Protein AF-A0A3D4U5D6-F1 (afdb_monomer_lite)

Foldseek 3Di:
DQVVCCVVPNDPQEAEQEAQPDDVPRPDGDPVNVVSNLVVLLCVLVVHRHDYDYDPNRVPDDDPDSVVVNVPDDDDDPPDDDDDD

pLDDT: mean 87.45, std 9.41, range [58.94, 95.69]

Structure (mmCIF, N/CA/C/O backbone):
data_AF-A0A3D4U5D6-F1
#
_entry.id   AF-A0A3D4U5D6-F1
#
loop_
_atom_site.group_PDB
_atom_site.id
_atom_site.type_symbol
_atom_site.label_atom_id
_atom_site.label_alt_id
_atom_site.label_comp_id
_atom_site.label_asym_id
_atom_site.label_entity_id
_atom_site.label_seq_id
_atom_site.pdbx_PDB_ins_code
_atom_site.Cartn_x
_atom_site.Cartn_y
_atom_site.Cartn_z
_atom_site.occupancy
_atom_site.B_iso_or_equiv
_atom_site.auth_seq_id
_atom_site.auth_comp_id
_atom_site.auth_asym_id
_atom_site.auth_atom_id
_atom_site.pdbx_PDB_model_num
ATOM 1 N N . ILE A 1 1 ? 5.312 5.631 -16.552 1.00 85.88 1 ILE A N 1
ATOM 2 C CA . ILE A 1 1 ? 3.992 5.053 -16.189 1.00 85.88 1 ILE A CA 1
ATOM 3 C C . ILE A 1 1 ? 3.483 5.640 -14.883 1.00 85.88 1 ILE A C 1
ATOM 5 O O . ILE A 1 1 ? 2.443 6.272 -14.923 1.00 85.88 1 ILE A O 1
ATOM 9 N N . TYR A 1 2 ? 4.181 5.472 -13.750 1.00 90.06 2 TYR A N 1
ATOM 10 C CA . TYR A 1 2 ? 3.744 6.080 -12.483 1.00 90.06 2 TYR A CA 1
ATOM 11 C C . TYR A 1 2 ? 3.613 7.604 -12.584 1.00 90.06 2 TYR A C 1
ATOM 13 O O . TYR A 1 2 ? 2.511 8.116 -12.434 1.00 90.06 2 TYR A O 1
ATOM 21 N N . GLU A 1 3 ? 4.688 8.298 -12.963 1.00 92.31 3 GLU A N 1
ATOM 22 C CA . GLU A 1 3 ? 4.680 9.760 -13.135 1.00 92.31 3 GLU A CA 1
ATOM 23 C C . GLU A 1 3 ? 3.612 10.240 -14.128 1.00 92.31 3 GLU A C 1
ATOM 25 O O . GLU A 1 3 ? 2.911 11.219 -13.879 1.00 92.31 3 GLU A O 1
ATOM 30 N N . ASP A 1 4 ? 3.431 9.508 -15.231 1.00 93.81 4 ASP A N 1
ATOM 31 C CA . ASP A 1 4 ? 2.421 9.829 -16.241 1.00 93.81 4 ASP A CA 1
ATOM 32 C C . ASP A 1 4 ? 1.007 9.745 -15.649 1.00 93.81 4 ASP A C 1
ATOM 34 O O . ASP A 1 4 ? 0.202 10.658 -15.816 1.00 93.81 4 ASP A O 1
ATOM 38 N N . LEU A 1 5 ? 0.701 8.669 -14.916 1.00 92.62 5 LEU A N 1
ATOM 39 C CA . LEU A 1 5 ? -0.610 8.486 -14.296 1.00 92.62 5 LEU A CA 1
ATOM 40 C C . LEU A 1 5 ? -0.849 9.500 -13.174 1.00 92.62 5 LEU A C 1
ATOM 42 O O . LEU A 1 5 ? -1.945 10.050 -13.099 1.00 92.62 5 LEU A O 1
ATOM 46 N N . VAL A 1 6 ? 0.168 9.801 -12.361 1.00 93.69 6 VAL A N 1
ATOM 47 C CA . VAL A 1 6 ? 0.098 10.855 -11.334 1.00 93.69 6 VAL A CA 1
ATOM 48 C C . VAL A 1 6 ? -0.217 12.204 -11.970 1.00 93.69 6 VAL A C 1
ATOM 50 O O . VAL A 1 6 ? -1.077 12.931 -11.475 1.00 93.69 6 VAL A O 1
ATOM 53 N N . THR A 1 7 ? 0.424 12.513 -13.095 1.00 93.38 7 THR A N 1
ATOM 54 C CA . THR A 1 7 ? 0.191 13.757 -13.833 1.00 93.38 7 THR A CA 1
ATOM 55 C C . THR A 1 7 ? -1.230 13.827 -14.401 1.00 93.38 7 THR A C 1
ATOM 57 O O . THR A 1 7 ? -1.843 14.893 -14.390 1.00 93.38 7 THR A O 1
ATOM 60 N N . LEU A 1 8 ? -1.769 12.708 -14.894 1.00 93.44 8 LEU A N 1
ATOM 61 C CA . LEU A 1 8 ? -3.060 12.672 -15.589 1.00 93.44 8 LEU A CA 1
ATOM 62 C C . LEU A 1 8 ? -4.275 12.540 -14.660 1.00 93.44 8 LEU A C 1
ATOM 64 O O . LEU A 1 8 ? -5.332 13.084 -14.974 1.00 93.44 8 LEU A O 1
ATOM 68 N N . LEU A 1 9 ? -4.151 11.801 -13.555 1.00 90.31 9 LEU A N 1
ATOM 69 C CA . LEU A 1 9 ? -5.268 11.440 -12.669 1.00 90.31 9 LEU A CA 1
ATOM 70 C C . LEU A 1 9 ? -5.146 12.042 -11.261 1.00 90.31 9 LEU A C 1
ATOM 72 O O . LEU A 1 9 ? -6.108 12.012 -10.496 1.00 90.31 9 LEU A O 1
ATOM 76 N N . GLY A 1 10 ? -3.988 12.612 -10.923 1.00 88.62 10 GLY A N 1
ATOM 77 C CA . GLY A 1 10 ? -3.685 13.130 -9.594 1.00 88.62 10 GLY A CA 1
ATOM 78 C C . GLY A 1 10 ? -3.100 12.066 -8.648 1.00 88.62 10 GLY A C 1
ATOM 79 O O . GLY A 1 10 ? -3.301 10.869 -8.835 1.00 88.62 10 GLY A O 1
ATOM 80 N N . PRO A 1 11 ? -2.369 12.482 -7.598 1.00 89.19 11 PRO A N 1
ATOM 81 C CA . PRO A 1 11 ? -1.578 11.570 -6.763 1.00 89.19 11 PRO A CA 1
ATOM 82 C C . PRO A 1 11 ? -2.369 10.848 -5.659 1.00 89.19 11 PRO A C 1
ATOM 84 O O . PRO A 1 11 ? -1.796 10.038 -4.941 1.00 89.19 11 PRO A O 1
ATOM 87 N N . GLN A 1 12 ? -3.647 11.175 -5.443 1.00 88.75 12 GLN A N 1
ATOM 88 C CA . GLN A 1 12 ? -4.384 10.735 -4.245 1.00 88.75 12 GLN A CA 1
ATOM 89 C C . GLN A 1 12 ? -4.604 9.214 -4.223 1.00 88.75 12 GLN A C 1
ATOM 91 O O . GLN A 1 12 ? -4.392 8.561 -3.194 1.00 88.75 12 GLN A O 1
ATOM 96 N N . ASP A 1 13 ? -4.937 8.659 -5.388 1.00 90.81 13 ASP A N 1
ATOM 97 C CA . ASP A 1 13 ? -5.335 7.259 -5.544 1.00 90.81 13 ASP A CA 1
ATOM 98 C C . ASP A 1 13 ? -4.301 6.434 -6.320 1.00 90.81 13 ASP A C 1
ATOM 100 O O . ASP A 1 13 ? -4.576 5.296 -6.693 1.00 90.81 13 ASP A O 1
ATOM 104 N N . ILE A 1 14 ? -3.108 6.983 -6.575 1.00 94.75 14 ILE A N 1
ATOM 105 C CA . ILE A 1 14 ? -2.028 6.281 -7.276 1.00 94.75 14 ILE A CA 1
ATOM 106 C C . ILE A 1 14 ? -0.914 5.964 -6.292 1.00 94.75 14 ILE A C 1
ATOM 108 O O . ILE A 1 14 ? -0.367 6.851 -5.644 1.00 94.75 14 ILE A O 1
ATOM 112 N N . GLU A 1 15 ? -0.553 4.689 -6.212 1.00 95.12 15 GLU A N 1
ATOM 113 C CA . GLU A 1 15 ? 0.492 4.204 -5.316 1.00 95.12 15 GLU A CA 1
ATOM 114 C C . GLU A 1 15 ? 1.476 3.299 -6.067 1.00 95.12 15 GLU A C 1
ATOM 116 O O . GLU A 1 15 ? 1.096 2.503 -6.934 1.00 95.12 15 GLU A O 1
ATOM 121 N N . LEU A 1 16 ? 2.759 3.400 -5.714 1.00 94.62 16 LEU A N 1
ATOM 122 C CA . LEU A 1 16 ? 3.812 2.520 -6.216 1.00 94.62 16 LEU A CA 1
ATOM 123 C C . LEU A 1 16 ? 4.090 1.427 -5.180 1.00 94.62 16 LEU A C 1
ATOM 125 O O . LEU A 1 16 ? 4.466 1.715 -4.047 1.00 94.62 16 LEU A O 1
ATOM 129 N N . PHE A 1 17 ? 3.947 0.162 -5.572 1.00 95.00 17 PHE A N 1
ATOM 130 C CA . PHE A 1 17 ? 4.372 -0.984 -4.770 1.00 95.00 17 PHE A CA 1
ATOM 131 C C . PHE A 1 17 ? 5.733 -1.479 -5.281 1.00 95.00 17 PHE A C 1
ATOM 133 O O . PHE A 1 17 ? 5.774 -2.184 -6.300 1.00 95.00 17 PHE A O 1
ATOM 140 N N . PRO A 1 18 ? 6.850 -1.109 -4.625 1.00 91.94 18 PRO A N 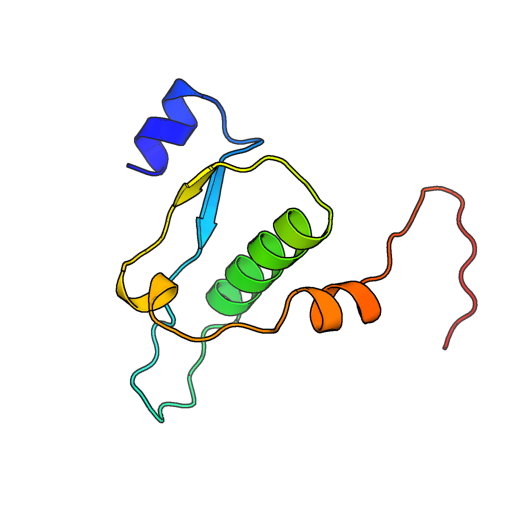1
ATOM 141 C CA . PRO A 1 18 ? 8.179 -1.396 -5.144 1.00 91.94 18 PRO A CA 1
ATOM 142 C C . PRO A 1 18 ? 8.528 -2.881 -5.016 1.00 91.94 18 PRO A C 1
ATOM 144 O O . PRO A 1 18 ? 7.980 -3.623 -4.186 1.00 91.94 18 PRO A O 1
ATOM 147 N N . ALA A 1 19 ? 9.464 -3.322 -5.857 1.00 88.62 19 ALA A N 1
ATOM 148 C CA . ALA A 1 19 ? 10.133 -4.600 -5.665 1.00 88.62 19 ALA A CA 1
ATOM 149 C C . ALA A 1 19 ? 10.954 -4.580 -4.369 1.00 88.62 19 ALA A C 1
ATOM 151 O O . ALA A 1 19 ? 11.205 -3.531 -3.787 1.00 88.62 19 ALA A O 1
ATOM 152 N N . MET A 1 20 ? 11.338 -5.760 -3.885 1.00 79.69 20 MET A N 1
ATOM 153 C CA . MET A 1 20 ? 12.420 -5.800 -2.908 1.00 79.69 20 MET A CA 1
ATOM 154 C C . MET A 1 20 ? 13.719 -5.670 -3.694 1.00 79.69 20 MET A C 1
ATOM 156 O O . MET A 1 20 ? 13.975 -6.526 -4.542 1.00 79.69 20 MET A O 1
ATOM 160 N N . ASP A 1 21 ? 14.515 -4.648 -3.392 1.00 67.75 21 ASP A N 1
ATOM 161 C CA . ASP A 1 21 ? 15.861 -4.455 -3.956 1.00 67.75 21 ASP A CA 1
ATOM 162 C C . ASP A 1 21 ? 16.902 -5.406 -3.338 1.00 67.75 21 ASP A C 1
ATOM 164 O O . ASP A 1 21 ? 18.101 -5.167 -3.390 1.00 67.75 21 ASP A O 1
ATOM 168 N N . THR A 1 22 ? 16.439 -6.526 -2.776 1.00 69.81 22 THR A N 1
ATOM 169 C CA . THR A 1 22 ? 17.279 -7.590 -2.237 1.00 69.81 22 THR A CA 1
ATOM 170 C C . THR A 1 22 ? 17.262 -8.814 -3.129 1.00 69.81 22 THR A C 1
ATOM 172 O O . THR A 1 22 ? 16.208 -9.286 -3.597 1.00 69.81 22 THR A O 1
ATOM 175 N N . LEU A 1 23 ? 18.445 -9.394 -3.317 1.00 68.12 23 LEU A N 1
ATOM 176 C CA . LEU A 1 23 ? 18.544 -10.733 -3.863 1.00 68.12 23 LEU A CA 1
ATOM 177 C C . LEU A 1 23 ? 17.894 -11.740 -2.896 1.00 68.12 23 LEU A C 1
ATOM 179 O O . LEU A 1 23 ? 17.795 -11.506 -1.687 1.00 68.12 23 LEU A O 1
ATOM 183 N N . PRO A 1 24 ? 17.401 -12.885 -3.402 1.00 60.53 24 PRO A N 1
ATOM 184 C CA . PRO A 1 24 ? 16.978 -13.974 -2.532 1.00 60.53 24 PRO A CA 1
ATOM 185 C C . PRO A 1 24 ? 18.094 -14.307 -1.526 1.00 60.53 24 PRO A C 1
ATOM 187 O O . PRO A 1 24 ? 19.216 -14.571 -1.943 1.00 60.53 24 PRO A O 1
ATOM 190 N N . HIS A 1 25 ? 17.767 -14.315 -0.227 1.00 63.94 25 HIS A N 1
ATOM 191 C CA . HIS A 1 25 ? 18.686 -14.567 0.902 1.00 63.94 25 HIS A CA 1
ATOM 192 C C . HIS A 1 25 ? 19.623 -13.412 1.300 1.00 63.94 25 HIS A C 1
ATOM 194 O O . HIS A 1 25 ? 20.476 -13.603 2.162 1.00 63.94 25 HIS A O 1
ATOM 200 N N . GLU A 1 26 ? 19.445 -12.220 0.733 1.00 67.69 26 GLU A N 1
ATOM 201 C CA . GLU A 1 26 ? 20.157 -11.011 1.148 1.00 67.69 26 GLU A CA 1
ATOM 202 C C . GLU A 1 26 ? 19.351 -10.254 2.217 1.00 67.69 26 GLU A C 1
ATOM 204 O O . GLU A 1 26 ? 18.170 -9.952 2.029 1.00 67.69 26 GLU A O 1
ATOM 209 N N . GLU A 1 27 ? 19.977 -9.976 3.364 1.00 58.94 27 GLU A N 1
ATOM 210 C CA . GLU A 1 27 ? 19.309 -9.370 4.528 1.00 58.94 27 GLU A CA 1
ATOM 211 C C . GLU A 1 27 ? 19.204 -7.836 4.450 1.00 58.94 27 GLU A C 1
ATOM 213 O O . GLU A 1 27 ? 18.575 -7.207 5.302 1.00 58.94 27 GLU A O 1
ATOM 218 N N . THR A 1 28 ? 19.788 -7.208 3.427 1.00 63.28 28 THR A N 1
ATOM 219 C CA . THR A 1 28 ? 19.863 -5.746 3.306 1.00 63.28 28 THR A CA 1
ATOM 220 C C . THR A 1 28 ? 18.586 -5.163 2.709 1.00 63.28 28 THR A C 1
ATOM 222 O O . THR A 1 28 ? 18.567 -4.682 1.584 1.00 63.28 28 THR A O 1
ATOM 225 N N . SER A 1 29 ? 17.481 -5.205 3.448 1.00 61.56 29 SER A N 1
ATOM 226 C CA . SER A 1 29 ? 16.260 -4.538 2.998 1.00 61.56 29 SER A CA 1
ATOM 227 C C . SER A 1 29 ? 16.313 -3.043 3.296 1.00 61.56 29 SER A C 1
ATOM 229 O O . SER A 1 29 ? 16.457 -2.637 4.448 1.00 61.56 29 SER A O 1
ATOM 231 N N . GLU A 1 30 ? 16.099 -2.216 2.278 1.00 72.00 30 GLU A N 1
ATOM 232 C CA . GLU A 1 30 ? 15.951 -0.775 2.463 1.00 72.00 30 GLU A CA 1
ATOM 233 C C . GLU A 1 30 ? 14.646 -0.459 3.205 1.00 72.00 30 GLU A C 1
ATOM 235 O O . GLU A 1 30 ? 13.553 -0.861 2.789 1.00 72.00 30 GLU A O 1
ATOM 240 N N . LEU A 1 31 ? 14.760 0.260 4.323 1.00 77.75 31 LEU A N 1
ATOM 241 C CA . LEU A 1 31 ? 13.631 0.620 5.184 1.00 77.75 31 LEU A CA 1
ATOM 242 C C . LEU A 1 31 ? 12.567 1.437 4.431 1.00 77.75 31 LEU A C 1
ATOM 244 O O . LEU A 1 31 ? 11.373 1.284 4.678 1.00 77.75 31 LEU A O 1
ATOM 248 N N . GLU A 1 32 ? 12.996 2.269 3.482 1.00 81.06 32 GLU A N 1
ATOM 249 C CA . GLU A 1 32 ? 12.119 3.086 2.641 1.00 81.06 32 GLU A CA 1
ATOM 250 C C . GLU A 1 32 ? 11.208 2.220 1.762 1.00 81.06 32 GLU A C 1
ATOM 252 O O . GLU A 1 32 ? 9.982 2.363 1.790 1.00 81.06 32 GLU A O 1
ATOM 257 N N . ASN A 1 33 ? 11.791 1.232 1.080 1.00 85.62 33 ASN A N 1
ATOM 258 C CA . ASN A 1 33 ? 11.058 0.261 0.275 1.00 85.62 33 ASN A CA 1
ATOM 259 C C . ASN A 1 33 ? 10.081 -0.569 1.126 1.00 85.62 33 ASN A C 1
ATOM 261 O O . ASN A 1 33 ? 8.947 -0.827 0.708 1.00 85.62 33 ASN A O 1
ATOM 265 N N . GLN A 1 34 ? 10.467 -0.958 2.347 1.00 87.25 34 GLN A N 1
ATOM 266 C CA . GLN A 1 34 ? 9.552 -1.638 3.273 1.00 87.25 34 GLN A CA 1
ATOM 267 C C . GLN A 1 34 ? 8.380 -0.746 3.693 1.00 87.25 34 GLN A C 1
ATOM 269 O O . GLN A 1 34 ? 7.233 -1.200 3.677 1.00 87.25 34 GLN A O 1
ATOM 274 N N . GLY A 1 35 ? 8.654 0.515 4.033 1.00 89.62 35 GLY A N 1
ATOM 275 C CA . GLY A 1 35 ? 7.639 1.491 4.420 1.00 89.62 35 GLY A CA 1
ATOM 276 C C . GLY A 1 35 ? 6.628 1.747 3.303 1.00 89.62 35 GLY A C 1
ATOM 277 O O . GLY A 1 35 ? 5.420 1.683 3.541 1.00 89.62 35 GLY A O 1
ATOM 278 N N . ALA A 1 36 ? 7.107 1.939 2.070 1.00 91.38 36 ALA A N 1
ATOM 279 C CA . ALA A 1 36 ? 6.255 2.093 0.892 1.00 91.38 36 ALA A CA 1
ATOM 280 C C . ALA A 1 36 ? 5.344 0.870 0.697 1.00 91.38 36 ALA A C 1
ATOM 282 O O . ALA A 1 36 ? 4.127 1.004 0.568 1.00 91.38 36 ALA A O 1
ATOM 283 N N . ARG A 1 37 ? 5.901 -0.345 0.778 1.00 93.31 37 ARG A N 1
ATOM 284 C CA . ARG A 1 37 ? 5.121 -1.590 0.662 1.00 93.31 37 ARG A CA 1
ATOM 285 C C . ARG A 1 37 ? 4.059 -1.711 1.752 1.00 93.31 37 ARG A C 1
ATOM 287 O O . ARG A 1 37 ? 2.914 -2.046 1.446 1.00 93.31 37 ARG A O 1
ATOM 294 N N . ALA A 1 38 ? 4.423 -1.437 3.004 1.00 92.00 38 ALA A N 1
ATOM 295 C CA . ALA A 1 38 ? 3.504 -1.502 4.136 1.00 92.00 38 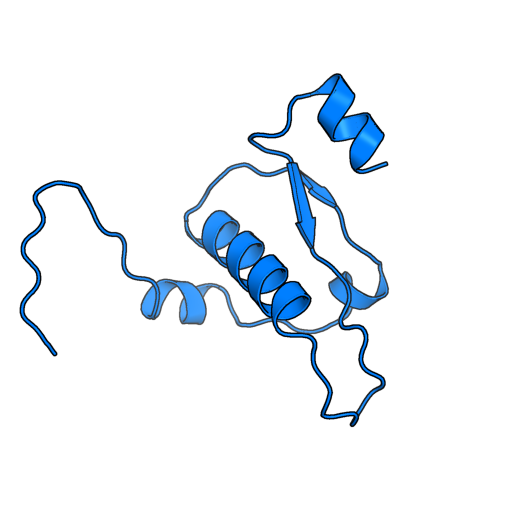ALA A CA 1
ATOM 296 C C . ALA A 1 38 ? 2.345 -0.507 3.980 1.00 92.00 38 ALA A C 1
ATOM 298 O O . ALA A 1 38 ? 1.192 -0.880 4.191 1.00 92.00 38 ALA A O 1
ATOM 299 N N . ARG A 1 39 ? 2.632 0.722 3.533 1.00 92.62 39 ARG A N 1
ATOM 300 C CA . ARG A 1 39 ? 1.624 1.752 3.257 1.00 92.62 39 ARG A CA 1
ATOM 301 C C . ARG A 1 39 ? 0.606 1.293 2.215 1.00 92.62 39 ARG A C 1
ATOM 303 O O . ARG A 1 39 ? -0.592 1.370 2.479 1.00 92.62 39 ARG A O 1
ATOM 310 N N . VAL A 1 40 ? 1.057 0.785 1.065 1.00 95.00 40 VAL A N 1
ATOM 311 C CA . VAL A 1 40 ? 0.143 0.317 0.007 1.00 95.00 40 VAL A CA 1
ATOM 312 C C . VAL A 1 40 ? -0.750 -0.812 0.519 1.00 95.00 40 VAL A C 1
ATOM 314 O O . VAL A 1 40 ? -1.967 -0.767 0.340 1.00 95.00 40 VAL A O 1
ATOM 317 N N . LEU A 1 41 ? -0.171 -1.802 1.206 1.00 94.62 41 LEU A N 1
ATOM 318 C CA . LEU A 1 41 ? -0.940 -2.918 1.760 1.00 94.62 41 LEU A CA 1
ATOM 319 C C . LEU A 1 41 ? -1.950 -2.457 2.818 1.00 94.6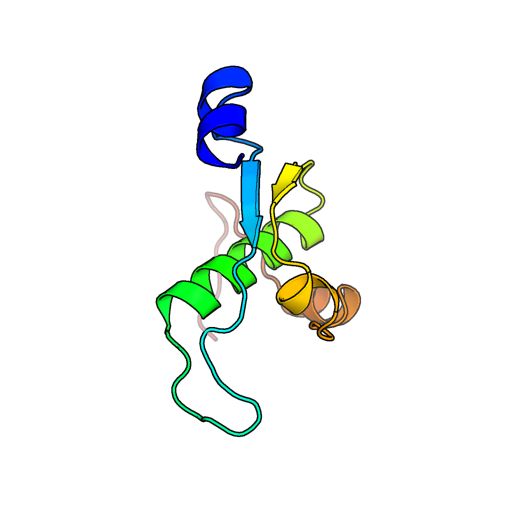2 41 LEU A C 1
ATOM 321 O O . LEU A 1 41 ? -3.078 -2.947 2.814 1.00 94.62 41 LEU A O 1
ATOM 325 N N . ALA A 1 42 ? -1.581 -1.507 3.683 1.00 92.94 42 ALA A N 1
ATOM 326 C CA . ALA A 1 42 ? -2.476 -0.949 4.693 1.00 92.94 42 ALA A CA 1
ATOM 327 C C . ALA A 1 42 ? -3.685 -0.249 4.056 1.00 92.94 42 ALA A C 1
ATOM 329 O O . ALA A 1 42 ? -4.820 -0.567 4.411 1.00 92.94 42 ALA A O 1
ATOM 330 N N . ARG A 1 43 ? -3.465 0.629 3.066 1.00 93.06 43 ARG A N 1
ATOM 331 C CA . ARG A 1 43 ? -4.552 1.326 2.354 1.00 93.06 43 ARG A CA 1
ATOM 332 C C . ARG A 1 43 ? -5.497 0.342 1.645 1.00 93.06 43 ARG A C 1
ATOM 334 O O . ARG A 1 43 ? -6.716 0.452 1.769 1.00 93.06 43 ARG A O 1
ATOM 341 N N . LEU A 1 44 ? -4.947 -0.683 0.981 1.00 93.31 44 LEU A N 1
ATOM 342 C CA . LEU A 1 44 ? -5.741 -1.755 0.359 1.00 93.31 44 LEU A CA 1
ATOM 343 C C . LEU A 1 44 ? -6.584 -2.520 1.389 1.00 93.31 44 LEU A C 1
ATOM 345 O O . LEU A 1 44 ? -7.758 -2.814 1.159 1.00 93.31 44 LEU A O 1
ATOM 349 N N . VAL A 1 45 ? -5.999 -2.840 2.544 1.00 93.94 45 VAL A N 1
ATOM 350 C CA . VAL A 1 45 ? -6.685 -3.540 3.637 1.00 93.94 45 VAL A CA 1
ATOM 351 C C . VAL A 1 45 ? -7.802 -2.695 4.253 1.00 93.94 45 VAL A C 1
ATOM 353 O O . VAL A 1 45 ? -8.851 -3.256 4.590 1.00 93.94 45 VAL A O 1
ATOM 356 N N . MET A 1 46 ? -7.602 -1.378 4.345 1.00 91.38 46 MET A N 1
ATOM 357 C CA . MET A 1 46 ? -8.606 -0.402 4.779 1.00 91.38 46 MET A CA 1
ATOM 358 C C . MET A 1 46 ? -9.748 -0.211 3.766 1.00 91.38 46 MET A C 1
ATOM 360 O O . MET A 1 46 ? -10.744 0.431 4.094 1.00 91.38 46 MET A O 1
ATOM 364 N N . GLY A 1 47 ? -9.648 -0.810 2.574 1.00 91.75 47 GLY A N 1
ATOM 365 C CA . GLY A 1 47 ? -10.684 -0.764 1.543 1.00 91.75 47 GLY A CA 1
ATOM 366 C C . GLY A 1 47 ? -10.643 0.494 0.680 1.00 91.75 47 GLY A C 1
ATOM 367 O O . GLY A 1 47 ? -11.641 0.818 0.038 1.00 91.75 47 GLY A O 1
ATOM 368 N N . GLU A 1 48 ? -9.517 1.209 0.664 1.00 93.12 48 GLU A N 1
ATOM 369 C CA . GLU A 1 48 ? -9.330 2.344 -0.235 1.00 93.12 48 GLU A CA 1
ATOM 370 C C . GLU A 1 48 ? -9.282 1.880 -1.698 1.00 93.12 48 GLU A C 1
ATOM 372 O O . GLU A 1 48 ? -8.726 0.826 -2.023 1.00 93.12 48 GLU A O 1
ATOM 377 N N . GLN A 1 49 ? -9.870 2.672 -2.596 1.00 92.75 49 GLN A N 1
ATOM 378 C CA . GLN A 1 49 ? -9.821 2.414 -4.033 1.00 92.75 49 GLN A CA 1
ATOM 379 C C . GLN A 1 49 ? -8.537 3.013 -4.603 1.00 92.75 49 GLN A C 1
ATOM 381 O O . GLN A 1 49 ? -8.400 4.228 -4.653 1.00 92.75 49 GLN A O 1
ATOM 386 N N . LEU A 1 50 ? -7.601 2.158 -5.019 1.00 94.62 50 LEU A N 1
ATOM 387 C CA . LEU A 1 50 ? -6.277 2.570 -5.484 1.00 94.62 50 LEU A CA 1
ATOM 388 C C . LEU A 1 50 ? -5.941 1.993 -6.855 1.00 94.62 50 LEU A C 1
ATOM 390 O O . LEU A 1 50 ? -6.229 0.830 -7.148 1.00 94.62 50 LEU A O 1
ATOM 394 N N . ILE A 1 51 ? -5.219 2.778 -7.647 1.00 95.38 51 ILE A N 1
ATOM 395 C CA . ILE A 1 51 ? -4.427 2.312 -8.779 1.00 95.38 51 ILE A CA 1
ATOM 396 C C . ILE A 1 51 ? -3.026 2.002 -8.251 1.00 95.38 51 ILE A C 1
ATOM 398 O O . ILE A 1 51 ? -2.244 2.900 -7.940 1.00 95.38 51 ILE A O 1
ATOM 402 N N . VAL A 1 52 ? -2.699 0.714 -8.159 1.00 95.62 52 VAL A N 1
ATOM 403 C CA . VAL A 1 52 ? -1.379 0.264 -7.704 1.00 95.62 52 VAL A CA 1
ATOM 404 C C . VAL A 1 52 ? -0.512 -0.099 -8.900 1.00 95.62 52 VAL A C 1
ATOM 406 O O . VAL A 1 52 ? -0.855 -0.977 -9.693 1.00 95.62 52 VAL A O 1
ATOM 409 N N . ILE A 1 53 ? 0.642 0.551 -9.004 1.00 95.69 53 ILE A N 1
ATOM 410 C CA . ILE A 1 53 ? 1.652 0.278 -10.027 1.00 95.69 53 ILE A CA 1
ATOM 411 C C . ILE A 1 53 ? 2.758 -0.548 -9.384 1.00 95.69 53 ILE A C 1
ATOM 413 O O . ILE A 1 53 ? 3.197 -0.258 -8.274 1.00 95.69 53 ILE A O 1
ATOM 417 N N . THR A 1 54 ? 3.208 -1.606 -10.054 1.00 94.62 54 THR A N 1
ATOM 418 C CA . THR A 1 54 ? 4.219 -2.499 -9.488 1.00 94.62 54 THR A CA 1
ATOM 419 C C . THR A 1 54 ? 5.050 -3.201 -10.555 1.00 94.62 54 THR A C 1
ATOM 421 O O . THR A 1 54 ? 4.692 -3.230 -11.733 1.00 94.62 54 THR A O 1
ATOM 424 N N . HIS A 1 55 ? 6.160 -3.799 -10.128 1.00 91.56 55 HIS A N 1
ATOM 425 C CA . HIS A 1 55 ? 6.979 -4.678 -10.952 1.00 91.56 55 HIS A CA 1
ATOM 426 C C . HIS A 1 55 ? 6.434 -6.109 -10.925 1.00 91.56 55 HIS A C 1
ATOM 428 O O . HIS A 1 55 ? 5.945 -6.590 -9.902 1.00 91.56 55 HIS A O 1
ATOM 434 N N . PHE A 1 56 ? 6.613 -6.848 -12.021 1.00 90.94 56 PHE A N 1
ATOM 435 C CA . PHE A 1 56 ? 6.226 -8.262 -12.093 1.00 90.94 56 PHE A CA 1
ATOM 436 C C . PHE A 1 56 ? 6.867 -9.117 -10.982 1.00 90.94 56 PHE A C 1
ATOM 438 O O . PHE A 1 56 ? 6.228 -10.005 -10.414 1.00 90.94 56 PHE A O 1
ATOM 445 N N . SER A 1 57 ? 8.120 -8.819 -10.629 1.00 89.56 57 SER A N 1
ATOM 446 C CA . SER A 1 57 ? 8.849 -9.480 -9.541 1.00 89.56 57 SER A CA 1
ATOM 447 C C . SER A 1 57 ? 8.204 -9.255 -8.170 1.00 89.56 57 SER A C 1
ATOM 449 O O . SER A 1 57 ? 8.196 -10.165 -7.344 1.00 89.56 57 SER A O 1
ATOM 451 N N . ALA A 1 58 ? 7.641 -8.06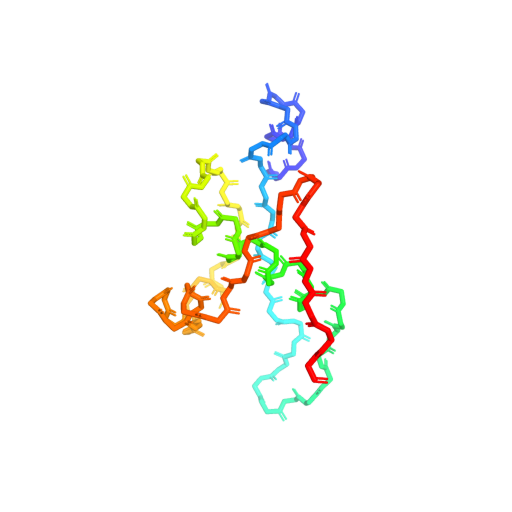9 -7.929 1.00 90.88 58 ALA A N 1
ATOM 452 C CA . ALA A 1 58 ? 6.935 -7.738 -6.697 1.00 90.88 58 ALA A CA 1
ATOM 453 C C . ALA A 1 58 ? 5.562 -8.421 -6.636 1.00 90.88 58 ALA A C 1
ATOM 455 O O . ALA A 1 58 ? 5.194 -8.935 -5.581 1.00 90.88 58 ALA A O 1
ATOM 456 N N . LEU A 1 59 ? 4.853 -8.480 -7.771 1.00 91.75 59 LEU A N 1
ATOM 457 C CA . LEU A 1 59 ? 3.557 -9.153 -7.909 1.00 91.75 59 LEU A CA 1
ATOM 458 C C . LEU A 1 59 ? 3.655 -10.670 -7.694 1.00 91.75 59 LEU A C 1
ATOM 460 O O . LEU A 1 59 ? 2.754 -11.285 -7.132 1.00 91.75 59 LEU A O 1
ATOM 464 N N . SER A 1 60 ? 4.757 -11.276 -8.133 1.00 90.25 60 SER A N 1
ATOM 465 C CA . SER A 1 60 ? 4.962 -12.729 -8.058 1.00 90.25 60 SER A CA 1
ATOM 466 C C . SER A 1 60 ? 5.369 -13.219 -6.663 1.00 90.25 60 SER A C 1
ATOM 468 O O . SER A 1 60 ? 5.391 -14.425 -6.408 1.00 90.25 60 SER A O 1
ATOM 470 N N . ARG A 1 61 ? 5.728 -12.311 -5.748 1.00 87.19 61 ARG A N 1
ATOM 471 C CA . ARG A 1 61 ? 6.121 -12.662 -4.380 1.00 87.19 61 ARG A CA 1
ATOM 472 C C . ARG A 1 61 ? 4.895 -12.721 -3.476 1.00 87.19 61 ARG A C 1
ATOM 474 O O . ARG A 1 61 ? 4.031 -11.853 -3.511 1.00 87.19 61 ARG A O 1
ATOM 481 N N . LYS A 1 62 ? 4.864 -13.728 -2.601 1.00 90.12 62 LYS A N 1
ATOM 482 C CA . LYS A 1 62 ? 3.847 -13.821 -1.550 1.00 90.12 62 LYS A CA 1
ATOM 483 C C . LYS A 1 62 ? 3.966 -12.627 -0.601 1.00 90.12 62 LYS A C 1
ATOM 485 O O . LYS A 1 62 ? 5.068 -12.265 -0.189 1.00 90.12 62 LYS A O 1
ATOM 490 N N . THR A 1 63 ? 2.827 -12.055 -0.242 1.00 89.94 63 THR A N 1
ATOM 491 C CA . THR A 1 63 ? 2.696 -10.993 0.760 1.00 89.94 63 THR A CA 1
ATOM 492 C C . THR A 1 63 ? 1.934 -11.512 1.980 1.00 89.94 63 THR A C 1
ATOM 494 O O . THR A 1 63 ? 1.472 -12.655 2.003 1.00 89.94 63 THR A O 1
ATOM 497 N N . MET A 1 64 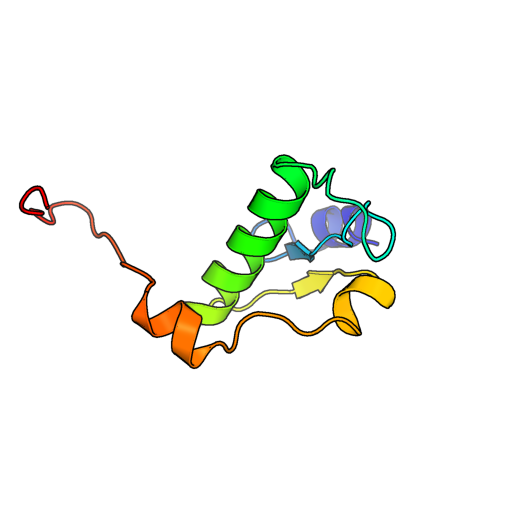? 1.842 -10.685 3.024 1.00 88.69 64 MET A N 1
ATOM 498 C CA . MET A 1 64 ? 1.041 -10.999 4.204 1.00 88.69 64 MET A CA 1
ATOM 499 C C . MET A 1 64 ? -0.433 -11.201 3.806 1.00 88.69 64 MET A C 1
ATOM 501 O O . MET A 1 64 ? -0.963 -10.379 3.055 1.00 88.69 64 MET A O 1
ATOM 505 N N . PRO A 1 65 ? -1.107 -12.251 4.312 1.00 93.44 65 PRO A N 1
ATOM 506 C CA . PRO A 1 65 ? -2.537 -12.424 4.098 1.00 93.44 65 PRO A CA 1
ATOM 507 C C . PRO A 1 65 ? -3.324 -11.199 4.593 1.00 93.44 65 PRO A C 1
ATOM 509 O O . PRO A 1 65 ? -3.050 -10.708 5.696 1.00 93.44 65 PRO A O 1
ATOM 512 N N . PRO A 1 66 ? -4.306 -10.704 3.824 1.00 93.06 66 PRO A N 1
ATOM 513 C CA . PRO A 1 66 ? -5.038 -9.490 4.175 1.00 93.06 66 PRO A CA 1
ATOM 514 C C . PRO A 1 66 ? -5.833 -9.633 5.479 1.00 93.06 66 PRO A C 1
ATOM 516 O O . PRO A 1 66 ? -6.014 -8.647 6.188 1.00 93.06 66 PRO A O 1
ATOM 519 N N . GLU A 1 67 ? -6.281 -10.839 5.835 1.00 93.88 67 GLU A N 1
ATOM 520 C CA . GLU A 1 67 ? -6.981 -11.110 7.097 1.00 93.88 67 GLU A CA 1
ATOM 521 C C . GLU A 1 67 ? -6.074 -10.885 8.309 1.00 93.88 67 GLU A C 1
ATOM 523 O O . GLU A 1 67 ? -6.517 -10.350 9.325 1.00 93.88 67 GLU A O 1
ATOM 528 N N . LEU A 1 68 ? -4.801 -11.273 8.186 1.00 92.31 68 LEU A N 1
ATOM 529 C CA . LEU A 1 68 ? -3.808 -11.123 9.245 1.00 92.31 68 LEU A CA 1
ATOM 530 C C . LEU A 1 68 ? -3.466 -9.641 9.417 1.00 92.31 68 LEU A C 1
ATOM 532 O O . LEU A 1 68 ? -3.583 -9.106 10.516 1.00 92.31 68 LEU A O 1
ATOM 536 N N . LEU A 1 69 ? -3.181 -8.947 8.311 1.00 91.81 69 LEU A N 1
ATOM 537 C CA . LEU A 1 69 ? -2.890 -7.515 8.349 1.00 91.81 69 LEU A CA 1
ATOM 538 C C . LEU A 1 69 ? -4.074 -6.704 8.903 1.00 91.81 69 LEU A C 1
ATOM 540 O O . LEU A 1 69 ? -3.867 -5.804 9.709 1.00 91.81 69 LEU A O 1
ATOM 544 N N . ARG A 1 70 ? -5.320 -7.048 8.540 1.00 91.38 70 ARG A N 1
ATOM 545 C CA . ARG A 1 70 ? -6.532 -6.418 9.104 1.00 91.38 70 ARG A CA 1
ATOM 546 C C . ARG A 1 70 ? -6.607 -6.543 10.615 1.00 91.38 70 ARG A C 1
ATOM 548 O O . ARG A 1 70 ? -6.927 -5.563 11.278 1.00 91.38 70 ARG A O 1
ATOM 555 N N . LYS A 1 71 ? -6.354 -7.743 11.140 1.00 91.62 71 LYS A N 1
ATOM 556 C CA . LYS A 1 71 ? -6.449 -8.028 12.574 1.00 91.62 71 LYS A CA 1
ATOM 557 C C . LYS A 1 71 ? -5.496 -7.152 13.390 1.00 91.62 71 LYS A C 1
ATOM 559 O O . LYS A 1 71 ? -5.883 -6.682 14.455 1.00 91.62 71 LYS A O 1
ATOM 564 N N . ASP A 1 72 ? -4.298 -6.920 12.864 1.00 87.88 72 ASP A N 1
ATOM 565 C CA . ASP A 1 72 ? -3.239 -6.173 13.545 1.00 87.88 72 ASP A CA 1
ATOM 566 C C . ASP A 1 72 ? -3.175 -4.691 13.110 1.00 87.88 72 ASP A C 1
ATOM 568 O O . ASP A 1 72 ? -2.253 -3.967 13.482 1.00 87.88 72 ASP A O 1
ATOM 572 N N . THR A 1 73 ? -4.161 -4.207 12.341 1.00 87.94 73 THR A N 1
ATOM 573 C CA . THR A 1 73 ? -4.280 -2.792 11.953 1.00 87.94 73 THR A CA 1
ATOM 574 C C . THR A 1 73 ? -5.205 -2.047 12.913 1.00 87.94 73 THR A C 1
ATOM 576 O O . THR A 1 73 ? -6.386 -2.370 13.037 1.00 87.94 73 THR A O 1
ATOM 579 N N . LEU A 1 74 ? -4.697 -0.984 13.540 1.00 87.44 74 LEU A N 1
ATOM 580 C CA . LEU A 1 74 ? -5.486 -0.089 14.384 1.00 87.44 74 LEU A CA 1
ATOM 581 C C . LEU A 1 74 ? -5.895 1.166 13.604 1.00 87.44 74 LEU A C 1
ATOM 583 O O . LEU A 1 74 ? -5.046 1.898 13.097 1.00 87.44 74 LEU A O 1
ATOM 587 N N . ARG A 1 75 ? -7.200 1.451 13.544 1.00 86.19 75 ARG A N 1
ATOM 588 C CA . ARG A 1 75 ? -7.713 2.721 13.019 1.00 86.19 75 ARG A CA 1
ATOM 589 C C . ARG A 1 75 ? -7.847 3.720 14.161 1.00 86.19 75 ARG A C 1
ATOM 591 O O . ARG A 1 75 ? -8.590 3.474 15.106 1.00 86.19 75 ARG A O 1
ATOM 598 N N . LEU A 1 76 ? -7.144 4.839 14.038 1.00 88.88 76 LEU A N 1
ATOM 599 C CA . LEU A 1 76 ? -7.200 5.947 14.983 1.00 88.88 76 LEU A CA 1
ATOM 600 C C . LEU A 1 76 ? -8.121 7.042 14.451 1.00 88.88 76 LEU A C 1
ATOM 602 O O . LEU A 1 76 ? -8.025 7.427 13.284 1.00 88.88 76 LEU A O 1
ATOM 606 N N . CYS A 1 77 ? -8.990 7.560 15.311 1.00 90.62 77 CYS A N 1
ATOM 607 C CA . CYS A 1 77 ? -9.850 8.701 15.018 1.00 90.62 77 CYS A CA 1
ATOM 608 C C . CYS A 1 77 ? -9.472 9.900 15.896 1.00 90.62 77 CYS A C 1
ATOM 610 O O . CYS A 1 77 ? -9.017 9.744 17.028 1.00 90.62 77 CYS A O 1
ATOM 612 N N . SER A 1 78 ? -9.682 11.117 15.388 1.00 92.75 78 SER A N 1
ATOM 613 C CA . SER A 1 78 ? -9.479 12.324 16.196 1.00 92.75 78 SER A CA 1
ATOM 614 C C . SER A 1 78 ? -10.397 12.301 17.424 1.00 92.75 78 SER A C 1
ATOM 616 O O . SER A 1 78 ? -11.580 11.984 17.303 1.00 92.75 78 SER A O 1
A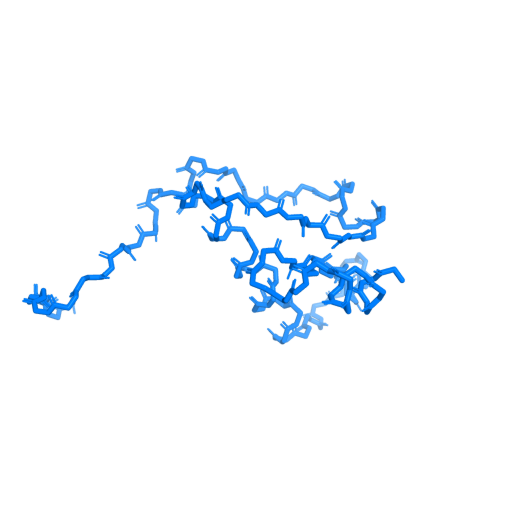TOM 618 N N . GLY A 1 79 ? -9.840 12.601 18.601 1.00 93.19 79 GLY A N 1
ATOM 619 C CA . GLY A 1 79 ? -10.551 12.544 19.884 1.00 93.19 79 GLY A CA 1
ATOM 620 C C . GLY A 1 79 ? -10.647 11.150 20.516 1.00 93.19 79 GLY A C 1
ATOM 621 O O . GLY A 1 79 ? -11.260 11.013 21.569 1.00 93.19 79 GLY A O 1
ATOM 622 N N . GLN A 1 80 ? -10.055 10.119 19.908 1.00 93.12 80 GLN A N 1
ATOM 623 C CA . GLN A 1 80 ? -9.994 8.787 20.504 1.00 93.12 80 GLN A CA 1
ATOM 624 C C . GLN A 1 80 ? -8.944 8.743 21.623 1.00 93.12 80 GLN A C 1
ATOM 626 O O . GLN A 1 80 ? -7.757 8.952 21.376 1.00 93.12 80 GLN A O 1
ATOM 631 N N . GLU A 1 81 ? -9.372 8.431 22.846 1.00 89.56 81 GLU A N 1
ATOM 632 C CA . GLU A 1 81 ? -8.462 8.129 23.952 1.00 89.56 81 GLU A CA 1
ATOM 633 C C . GLU A 1 81 ? -7.958 6.688 23.844 1.00 89.56 81 GLU A C 1
ATOM 635 O O . GLU A 1 81 ? -8.735 5.753 23.631 1.00 89.56 81 GLU A O 1
ATOM 640 N N . ILE A 1 82 ? -6.646 6.507 23.989 1.00 88.50 82 ILE A N 1
ATOM 641 C CA . ILE A 1 82 ? -5.997 5.196 23.967 1.00 88.50 82 ILE A CA 1
ATOM 642 C C . ILE A 1 82 ? -5.178 5.046 25.238 1.00 88.50 82 ILE A C 1
ATOM 644 O O . ILE A 1 82 ? -4.309 5.868 25.528 1.00 88.50 82 ILE A O 1
ATOM 648 N N . ALA A 1 83 ? -5.470 3.993 26.000 1.00 82.50 83 ALA A N 1
ATOM 649 C CA . ALA A 1 83 ? -4.669 3.633 27.157 1.00 82.50 83 ALA A CA 1
ATOM 650 C C . ALA A 1 83 ? -3.278 3.165 26.688 1.00 82.50 83 ALA A C 1
ATOM 652 O O . ALA A 1 83 ? -3.203 2.402 25.720 1.00 82.50 83 ALA A O 1
ATOM 653 N N . PRO A 1 84 ? -2.184 3.603 27.336 1.00 78.06 84 PRO A N 1
ATOM 654 C CA . PRO A 1 84 ? -0.864 3.065 27.042 1.00 78.06 84 PRO A CA 1
ATOM 655 C C . PRO A 1 84 ? -0.853 1.551 27.297 1.00 78.06 84 PRO A C 1
ATOM 657 O O . PRO A 1 84 ? -1.442 1.082 28.273 1.00 78.06 84 PRO A O 1
ATOM 660 N N . ALA A 1 85 ? -0.233 0.819 26.370 1.00 63.72 85 ALA A N 1
ATOM 661 C CA . ALA A 1 85 ? -0.072 -0.632 26.419 1.00 63.72 85 ALA A CA 1
ATOM 662 C C . ALA A 1 85 ? 1.000 -1.062 27.430 1.00 63.72 85 ALA A C 1
ATOM 664 O O . ALA A 1 85 ? 1.974 -0.295 27.616 1.00 63.72 85 ALA A O 1
#

Radius of gyration: 15.38 Å; chains: 1; bounding box: 31×28×43 Å

Secondary structure (DSSP, 8-state):
-HHHHHHHH-SSSEEEEPPP-S-TT-----HHHHHHHHHHHHHHHTT---EEEE-HHHHTS----HHHHHHTPPPP-TT------

Sequence (85 aa):
IYEDLVTLLGPQDIELFPAMDTLPHEETSELENQGARARVLARLVMGEQLIVITHFSALSRKTMPPELLRKDTLRLCSGQEIAPA